Protein AF-A0A139HT72-F1 (afdb_monomer)

Radius of gyration: 18.27 Å; Cα contacts (8 Å, |Δi|>4): 46; chains: 1; bounding box: 58×24×42 Å

InterPro domains:
  IPR036396 Cytochrome P450 superfamily [G3DSA:1.10.630.10] (9-64)
  IPR036396 Cytochrome P450 superfamily [SSF48264] (11-52)

Solvent-accessible surface area (backbone atoms only — not comparable to full-atom values): 4633 Å² total; per-residue (Å²): 144,85,82,72,78,71,81,71,67,57,69,60,49,56,54,52,53,52,50,52,52,53,49,49,52,52,46,65,72,39,30,48,78,41,69,46,88,92,62,76,83,74,72,66,45,76,51,99,92,44,81,38,74,50,92,83,64,66,73,39,71,44,71,45,81,73,88,76,79,128

Organism: NCBI:txid321146

Foldseek 3Di:
DDDDPPPPPPPVCVVVVVVVVVVVVCQVVFWDKDFDPPDDDADWDDDPPDTHGDPPGDIDTDGPPDPPDD

Secondary structure (DSSP, 8-state):
---STTSSSSHHHHHHHHHHHHHHHHHHHHEEEEEPTTPPPPPPEEETTEEE--TT--EEEEE-TT----

Structure (mmCIF, N/CA/C/O backbone):
data_AF-A0A139HT72-F1
#
_entry.id   AF-A0A139HT72-F1
#
loop_
_atom_site.group_PDB
_atom_site.id
_atom_site.type_symbol
_atom_site.label_atom_id
_atom_site.label_alt_id
_atom_site.label_comp_id
_atom_site.label_asym_id
_atom_site.label_entity_id
_atom_site.label_seq_id
_atom_site.pdbx_PDB_ins_code
_atom_site.Cartn_x
_atom_site.Cartn_y
_atom_site.Cartn_z
_atom_site.occupancy
_atom_site.B_iso_or_equiv
_atom_site.auth_seq_id
_atom_site.auth_comp_id
_atom_site.auth_asym_id
_atom_site.auth_atom_id
_atom_site.pdbx_PDB_model_num
ATOM 1 N N . MET A 1 1 ? 33.178 5.099 -21.018 1.00 46.16 1 MET A N 1
ATOM 2 C CA . MET A 1 1 ? 32.538 3.766 -20.986 1.00 46.16 1 MET A CA 1
ATOM 3 C C . MET A 1 1 ? 31.158 3.931 -20.367 1.00 46.16 1 MET A C 1
ATOM 5 O O . MET A 1 1 ? 30.989 3.700 -19.183 1.00 46.16 1 MET A O 1
ATOM 9 N N . GLU A 1 2 ? 30.187 4.412 -21.140 1.00 51.25 2 GLU A N 1
ATOM 10 C CA . GLU A 1 2 ? 28.883 4.813 -20.600 1.00 51.25 2 GLU A CA 1
ATOM 11 C C . GLU A 1 2 ? 27.847 4.606 -21.706 1.00 51.25 2 GLU A C 1
ATOM 13 O O . GLU A 1 2 ? 27.800 5.365 -22.667 1.00 51.25 2 GLU A O 1
ATOM 18 N N . GLY A 1 3 ? 27.108 3.495 -21.675 1.00 56.50 3 GLY A N 1
ATOM 19 C CA . GLY A 1 3 ? 26.169 3.212 -22.768 1.00 56.50 3 GLY A CA 1
ATOM 20 C C . GLY A 1 3 ? 25.419 1.882 -22.739 1.00 56.50 3 GLY A C 1
ATOM 21 O O . GLY A 1 3 ? 24.419 1.754 -23.437 1.00 56.50 3 GLY A O 1
ATOM 22 N N . THR A 1 4 ? 25.819 0.901 -21.925 1.00 56.69 4 THR A N 1
ATOM 23 C CA . THR A 1 4 ? 25.225 -0.453 -22.017 1.00 56.69 4 THR A CA 1
ATOM 24 C C . THR A 1 4 ? 24.127 -0.738 -20.981 1.00 56.69 4 THR A C 1
ATOM 26 O O . THR A 1 4 ? 23.286 -1.605 -21.206 1.00 56.69 4 THR A O 1
ATOM 29 N N . LEU A 1 5 ? 24.043 0.016 -19.878 1.00 56.03 5 LEU A N 1
ATOM 30 C CA . LEU A 1 5 ? 23.095 -0.273 -18.783 1.00 56.03 5 LEU A CA 1
ATOM 31 C C . LEU A 1 5 ? 21.625 0.068 -19.089 1.00 56.03 5 LEU A C 1
ATOM 33 O O . LEU A 1 5 ? 20.723 -0.441 -18.427 1.00 56.03 5 LEU A O 1
ATOM 37 N N . ARG A 1 6 ? 21.346 0.888 -20.109 1.00 54.66 6 ARG A N 1
ATOM 38 C CA . ARG A 1 6 ? 19.971 1.291 -20.457 1.00 54.66 6 ARG A CA 1
ATOM 39 C C . ARG A 1 6 ? 19.217 0.264 -21.302 1.00 54.66 6 ARG A C 1
ATOM 41 O O . ARG A 1 6 ? 17.998 0.304 -21.330 1.00 54.66 6 ARG A O 1
ATOM 48 N N . LYS A 1 7 ? 19.880 -0.670 -21.987 1.00 56.62 7 LYS A N 1
ATOM 49 C CA . LYS A 1 7 ? 19.210 -1.458 -23.040 1.00 56.62 7 LYS A CA 1
ATOM 50 C C . LYS A 1 7 ? 18.261 -2.555 -22.521 1.00 56.62 7 LYS A C 1
ATOM 52 O O . LYS A 1 7 ? 17.345 -2.933 -23.238 1.00 56.62 7 LYS A O 1
ATOM 57 N N . TYR A 1 8 ? 18.425 -3.013 -21.275 1.00 58.69 8 TYR A N 1
ATOM 58 C CA . TYR A 1 8 ? 17.660 -4.144 -20.713 1.00 58.69 8 TYR A CA 1
ATOM 59 C C . TYR A 1 8 ? 16.778 -3.792 -19.503 1.00 58.69 8 TYR A C 1
ATOM 61 O O . TYR A 1 8 ? 15.954 -4.599 -19.085 1.00 58.69 8 TYR A O 1
ATOM 69 N N . ALA A 1 9 ? 16.894 -2.582 -18.951 1.00 56.97 9 ALA A N 1
ATOM 70 C CA . ALA A 1 9 ? 16.218 -2.203 -17.706 1.00 56.97 9 ALA A CA 1
ATOM 71 C C . ALA A 1 9 ? 14.739 -1.788 -17.870 1.00 56.97 9 ALA A C 1
ATOM 73 O O . ALA A 1 9 ? 14.059 -1.542 -16.874 1.00 56.97 9 ALA A O 1
ATOM 74 N N . TYR A 1 10 ? 14.236 -1.678 -19.106 1.00 61.97 10 TYR A N 1
ATOM 75 C CA . TYR A 1 10 ? 12.918 -1.097 -19.391 1.00 61.97 10 TYR A CA 1
ATOM 76 C C . TYR A 1 10 ? 11.808 -2.129 -19.606 1.00 61.97 10 TYR A C 1
ATOM 78 O O . TYR A 1 10 ? 10.662 -1.826 -19.290 1.00 61.97 10 TYR A O 1
ATOM 86 N N . LEU A 1 11 ? 12.115 -3.351 -20.068 1.00 62.84 11 LEU A N 1
ATOM 87 C CA . LEU A 1 11 ? 11.073 -4.340 -20.385 1.00 62.84 11 LEU A CA 1
ATOM 88 C C . LEU A 1 11 ? 10.306 -4.790 -19.128 1.00 62.84 11 LEU A C 1
ATOM 90 O O . LEU A 1 11 ? 9.079 -4.825 -19.121 1.00 62.84 11 LEU A O 1
ATOM 94 N N . GLY A 1 12 ? 11.030 -5.048 -18.034 1.00 71.06 12 GLY A N 1
ATOM 95 C CA . GLY A 1 12 ? 10.435 -5.474 -16.764 1.00 71.06 12 GLY A CA 1
ATOM 96 C C . GLY A 1 12 ? 9.653 -4.374 -16.042 1.00 71.06 12 GLY A C 1
ATOM 97 O O . GLY A 1 12 ? 8.709 -4.675 -15.323 1.00 71.06 12 GLY A O 1
ATOM 98 N N . ARG A 1 13 ? 9.983 -3.091 -16.258 1.00 77.94 13 ARG A N 1
ATOM 99 C CA . ARG A 1 13 ? 9.302 -1.965 -15.590 1.00 77.94 13 ARG A CA 1
ATOM 100 C C . ARG A 1 13 ? 7.867 -1.775 -16.067 1.00 77.94 13 ARG A C 1
ATOM 102 O O . ARG A 1 13 ? 7.021 -1.396 -15.265 1.00 77.94 13 ARG A O 1
ATOM 109 N N . PHE A 1 14 ? 7.583 -2.044 -17.341 1.00 77.69 14 PHE A N 1
ATOM 110 C CA . PHE A 1 14 ? 6.215 -1.973 -17.859 1.00 77.69 14 PHE A CA 1
ATOM 111 C C . PHE A 1 14 ? 5.349 -3.100 -17.313 1.00 77.69 14 PHE A C 1
ATOM 113 O O . PHE A 1 14 ? 4.232 -2.854 -16.869 1.00 77.69 14 PHE A O 1
ATOM 120 N N . PHE A 1 15 ? 5.888 -4.318 -17.302 1.00 82.31 15 PHE A N 1
ATOM 121 C CA . PHE A 1 15 ? 5.191 -5.472 -16.757 1.00 82.31 15 PHE A CA 1
ATOM 122 C C . PHE A 1 15 ? 4.945 -5.308 -15.252 1.00 82.31 15 PHE A C 1
ATOM 124 O O . PHE A 1 15 ? 3.793 -5.264 -14.832 1.00 82.31 15 PHE A O 1
ATOM 131 N N . ALA A 1 16 ? 5.998 -5.044 -14.471 1.00 87.19 16 ALA A N 1
ATOM 132 C CA . ALA A 1 16 ? 5.886 -4.796 -13.034 1.00 87.19 16 ALA A CA 1
ATOM 133 C C . ALA A 1 16 ? 4.976 -3.597 -12.724 1.00 87.19 16 ALA A C 1
ATOM 135 O O . ALA A 1 16 ? 4.158 -3.653 -11.813 1.00 87.19 16 ALA A O 1
ATOM 136 N N . GLY A 1 17 ? 5.066 -2.515 -13.503 1.00 87.44 17 GLY A N 1
ATOM 137 C CA . GLY A 1 17 ? 4.214 -1.342 -13.323 1.00 87.44 17 GLY A CA 1
ATOM 138 C C . GLY A 1 17 ? 2.733 -1.639 -13.559 1.00 87.44 17 GLY A C 1
ATOM 139 O O . GLY A 1 17 ? 1.886 -1.116 -12.838 1.00 87.44 17 GLY A O 1
ATOM 140 N N . ASN A 1 18 ? 2.406 -2.480 -14.541 1.00 89.31 18 ASN A N 1
ATOM 141 C CA . ASN A 1 18 ? 1.027 -2.887 -14.805 1.00 89.31 18 ASN A CA 1
ATOM 142 C C . ASN A 1 18 ? 0.516 -3.867 -13.745 1.00 89.31 18 ASN A C 1
ATOM 144 O O . ASN A 1 18 ? -0.605 -3.704 -13.267 1.00 89.31 18 ASN A O 1
ATOM 148 N 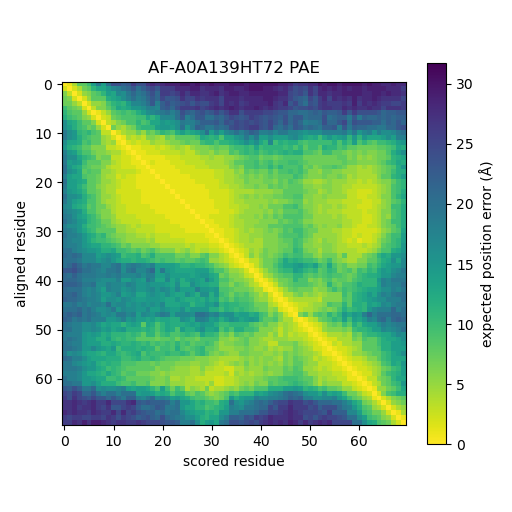N . GLU A 1 19 ? 1.338 -4.826 -13.325 1.00 91.88 19 GLU A N 1
ATOM 149 C CA . GLU A 1 19 ? 0.980 -5.766 -12.261 1.00 91.88 19 GLU A CA 1
ATOM 150 C C . GLU A 1 19 ? 0.742 -5.061 -10.926 1.00 91.88 19 GLU A C 1
ATOM 152 O O . GLU A 1 19 ? -0.271 -5.318 -10.282 1.00 91.88 19 GLU A O 1
ATOM 157 N N . ILE A 1 20 ? 1.604 -4.113 -10.540 1.00 93.38 20 ILE A N 1
ATOM 158 C CA . ILE A 1 20 ? 1.431 -3.319 -9.313 1.00 93.38 20 ILE A CA 1
ATOM 159 C C . ILE A 1 20 ? 0.112 -2.544 -9.353 1.00 93.38 20 ILE A C 1
ATOM 161 O O . ILE A 1 20 ? -0.604 -2.503 -8.356 1.00 93.38 20 ILE A O 1
ATOM 165 N N . LYS A 1 21 ? -0.242 -1.954 -10.501 1.00 92.62 21 LYS A N 1
ATOM 166 C CA . LYS A 1 21 ? -1.517 -1.237 -10.655 1.00 92.62 21 LYS A CA 1
ATOM 167 C C . LYS A 1 21 ? -2.712 -2.176 -10.517 1.00 92.62 21 LYS A C 1
ATOM 169 O O . LYS A 1 21 ? -3.644 -1.854 -9.790 1.00 92.62 21 LYS A O 1
ATOM 174 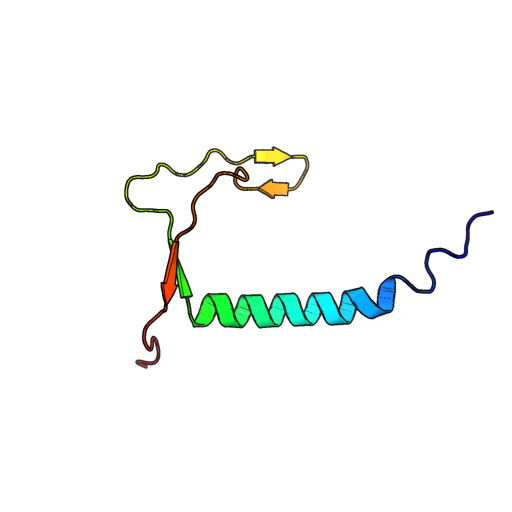N N . ILE A 1 22 ? -2.681 -3.334 -11.178 1.00 94.62 22 ILE A N 1
ATOM 175 C CA . ILE A 1 22 ? -3.757 -4.333 -11.095 1.00 94.62 22 ILE A CA 1
ATOM 176 C C . ILE A 1 22 ? -3.895 -4.845 -9.659 1.00 94.62 22 ILE A C 1
ATOM 178 O O . ILE A 1 22 ? -5.005 -4.892 -9.128 1.00 94.62 22 ILE A O 1
ATOM 182 N N . LEU A 1 23 ? -2.776 -5.173 -9.011 1.00 94.44 23 LEU A N 1
ATOM 183 C CA . LEU A 1 23 ? -2.745 -5.596 -7.617 1.00 94.44 23 LEU A CA 1
ATOM 184 C C . LEU A 1 23 ? -3.340 -4.518 -6.710 1.00 94.44 23 LEU A C 1
ATOM 186 O O . LEU A 1 23 ? -4.195 -4.828 -5.886 1.00 94.44 23 LEU A O 1
ATOM 190 N N . LEU A 1 24 ? -2.957 -3.254 -6.903 1.00 93.44 24 LEU A N 1
ATOM 191 C CA . LEU A 1 24 ? -3.504 -2.132 -6.147 1.00 93.44 24 LEU A CA 1
ATOM 192 C C . LEU A 1 24 ? -5.021 -2.007 -6.341 1.00 93.44 24 LEU A C 1
ATOM 194 O O . LEU A 1 24 ? -5.743 -1.854 -5.361 1.00 93.44 24 LEU A O 1
ATOM 198 N N . CYS A 1 25 ? -5.530 -2.136 -7.569 1.00 93.75 25 CYS A N 1
ATOM 199 C CA . CYS A 1 25 ? -6.973 -2.133 -7.821 1.00 93.75 25 CYS A CA 1
ATOM 200 C C . CYS A 1 25 ? -7.688 -3.278 -7.090 1.00 93.75 25 CYS A C 1
ATOM 202 O O . CYS A 1 25 ? -8.727 -3.055 -6.473 1.00 93.75 25 CYS A O 1
ATOM 204 N N . ILE A 1 26 ? -7.135 -4.494 -7.123 1.00 92.38 26 ILE A N 1
ATOM 205 C CA . ILE A 1 26 ? -7.710 -5.651 -6.420 1.00 92.38 26 ILE A CA 1
ATOM 206 C C . ILE A 1 26 ? -7.715 -5.409 -4.911 1.00 92.38 26 ILE A C 1
ATOM 208 O O . ILE A 1 26 ? -8.719 -5.678 -4.253 1.00 92.38 26 ILE A O 1
ATOM 212 N N . LEU A 1 27 ? -6.617 -4.883 -4.373 1.00 90.31 27 LEU A N 1
ATOM 213 C CA . LEU A 1 27 ? -6.498 -4.558 -2.961 1.00 90.31 27 LEU A CA 1
ATOM 214 C C . LEU A 1 27 ? -7.552 -3.525 -2.543 1.00 90.31 27 LEU A C 1
ATOM 216 O O . LEU A 1 27 ? -8.282 -3.772 -1.592 1.00 90.31 27 LEU A O 1
ATOM 220 N N . LEU A 1 28 ? -7.708 -2.434 -3.295 1.00 89.56 28 LEU A N 1
ATOM 221 C CA . LEU A 1 28 ? -8.686 -1.379 -2.998 1.00 89.56 28 LEU A CA 1
ATOM 222 C C . LEU A 1 28 ? -10.148 -1.828 -3.151 1.00 89.56 28 LEU A C 1
ATOM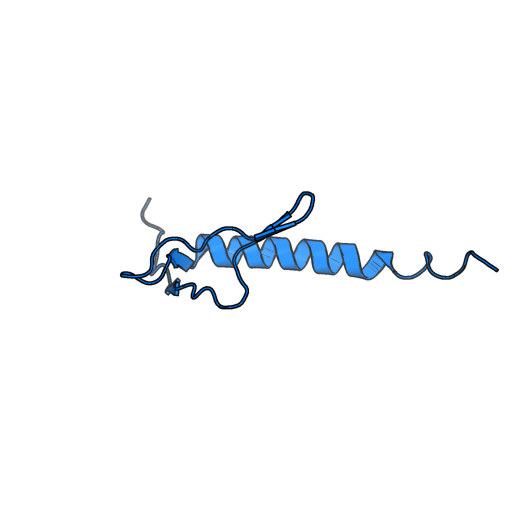 224 O O . LEU A 1 28 ? -11.021 -1.317 -2.459 1.00 89.56 28 LEU A O 1
ATOM 228 N N . LEU A 1 29 ? -10.437 -2.762 -4.061 1.00 89.69 29 LEU A N 1
ATOM 229 C CA . LEU A 1 29 ? -11.800 -3.269 -4.266 1.00 89.69 29 LEU A CA 1
ATOM 230 C C . LEU A 1 29 ? -12.197 -4.340 -3.248 1.00 89.69 29 LEU A C 1
ATOM 232 O O . LEU A 1 29 ? -13.386 -4.535 -2.994 1.00 89.69 29 LEU A O 1
ATOM 236 N N . ARG A 1 30 ? -11.223 -5.086 -2.716 1.00 87.75 30 ARG A N 1
ATOM 237 C CA . ARG A 1 30 ? -11.483 -6.260 -1.870 1.00 87.75 30 ARG A CA 1
ATOM 238 C C . ARG A 1 30 ? -11.128 -6.061 -0.410 1.00 87.75 30 ARG A C 1
ATOM 240 O O . ARG A 1 30 ? -11.545 -6.891 0.393 1.00 87.75 30 ARG A O 1
ATOM 247 N N . TYR A 1 31 ? -10.381 -5.019 -0.069 1.00 89.06 31 TYR A N 1
ATOM 248 C CA . TYR A 1 31 ? -9.939 -4.764 1.292 1.00 89.06 31 TYR A CA 1
ATOM 249 C C . TYR A 1 31 ? -10.230 -3.325 1.689 1.00 89.06 31 TYR A C 1
ATOM 251 O O . TYR A 1 31 ? -9.946 -2.389 0.944 1.00 89.06 31 TYR A O 1
ATOM 259 N N . ASP A 1 32 ? -10.756 -3.163 2.897 1.00 86.38 32 ASP A N 1
ATOM 260 C CA . ASP A 1 32 ? -10.795 -1.875 3.569 1.00 86.38 32 ASP A CA 1
ATOM 261 C C . ASP A 1 32 ? -9.508 -1.735 4.387 1.00 86.38 32 ASP A C 1
ATOM 263 O O . ASP A 1 32 ? -9.240 -2.514 5.307 1.00 86.38 32 ASP A O 1
ATOM 267 N N . PHE A 1 33 ? -8.700 -0.735 4.039 1.00 85.69 33 PHE A N 1
ATOM 268 C CA . PHE A 1 33 ? -7.492 -0.393 4.780 1.00 85.69 33 PHE A CA 1
ATOM 269 C C . PHE A 1 33 ? -7.836 0.579 5.902 1.00 85.69 33 PHE A C 1
ATOM 271 O O . PHE A 1 33 ? -8.391 1.654 5.661 1.00 85.69 33 PHE A O 1
ATOM 278 N N . ARG A 1 34 ? -7.504 0.210 7.137 1.00 82.12 34 ARG A N 1
ATOM 279 C CA . ARG A 1 34 ? -7.700 1.047 8.322 1.00 82.12 34 ARG A CA 1
ATOM 280 C C . ARG A 1 34 ? -6.437 1.056 9.163 1.00 82.12 34 ARG A C 1
ATOM 282 O O . ARG A 1 34 ? -5.669 0.096 9.190 1.00 82.12 34 ARG A O 1
ATOM 289 N N . ILE A 1 35 ? -6.231 2.160 9.863 1.00 80.25 35 ILE A N 1
ATOM 290 C CA . ILE A 1 35 ? -5.238 2.211 10.932 1.00 80.25 35 ILE A CA 1
ATOM 291 C C . ILE A 1 35 ? -5.800 1.407 12.101 1.00 80.25 35 ILE A C 1
ATOM 293 O O . ILE A 1 35 ? -7.004 1.457 12.360 1.00 80.25 35 ILE A O 1
ATOM 297 N N . GLU A 1 36 ? -4.942 0.642 12.773 1.00 77.44 36 GLU A N 1
ATOM 298 C CA . GLU A 1 36 ? -5.340 -0.151 13.934 1.00 77.44 36 GLU A CA 1
ATOM 299 C C . GLU A 1 36 ? -6.088 0.726 14.959 1.00 77.44 36 GLU A C 1
ATOM 301 O O . GLU A 1 36 ? -5.548 1.757 15.383 1.00 77.44 36 GLU A O 1
ATOM 306 N N . PRO A 1 37 ? -7.327 0.360 15.348 1.00 72.50 37 PRO A N 1
ATOM 307 C CA . PRO A 1 37 ? -8.135 1.165 16.252 1.00 72.50 37 PRO A CA 1
ATOM 308 C C . PRO A 1 37 ? -7.416 1.321 17.593 1.00 72.50 37 PRO A C 1
ATOM 310 O O . PRO A 1 37 ? -7.020 0.340 18.214 1.00 72.50 37 PRO A O 1
ATOM 313 N N . GLY A 1 38 ? -7.237 2.570 18.027 1.00 73.19 38 GLY A N 1
ATOM 314 C CA . GLY A 1 38 ? -6.439 2.918 19.209 1.00 73.19 38 GLY A CA 1
ATOM 315 C C . GLY A 1 38 ? -5.021 3.407 18.897 1.00 73.19 38 GLY A C 1
ATOM 316 O O . GLY A 1 38 ? -4.334 3.859 19.809 1.00 73.19 38 GLY A O 1
ATOM 317 N N . THR A 1 39 ? -4.598 3.389 17.629 1.00 72.38 39 THR A N 1
ATOM 318 C CA . THR A 1 39 ? -3.311 3.957 17.199 1.00 72.38 39 THR A CA 1
ATOM 319 C C . THR A 1 39 ? -3.509 5.390 16.705 1.00 72.38 39 THR A C 1
ATOM 321 O O . THR A 1 39 ? -4.414 5.663 15.916 1.00 72.38 39 THR A O 1
ATOM 324 N N . THR A 1 40 ? -2.665 6.322 17.152 1.00 69.62 40 THR A N 1
ATOM 325 C CA . THR A 1 40 ? -2.603 7.675 16.580 1.00 69.62 40 THR A CA 1
ATOM 326 C C . THR A 1 40 ? -2.034 7.620 15.164 1.00 69.62 40 THR A C 1
ATOM 328 O O . THR A 1 40 ? -1.188 6.773 14.874 1.00 69.62 40 THR A O 1
ATOM 331 N N . LEU A 1 41 ? -2.490 8.515 14.278 1.00 70.62 41 LEU A N 1
ATOM 332 C CA . LEU A 1 41 ? -1.951 8.629 12.919 1.00 70.62 41 LEU A CA 1
ATOM 333 C C . LEU A 1 41 ? -0.417 8.768 13.009 1.00 70.62 41 LEU A C 1
ATOM 335 O O . LEU A 1 41 ? 0.043 9.659 13.727 1.00 70.62 41 LEU A O 1
ATOM 339 N N . PRO A 1 42 ? 0.369 7.888 12.360 1.00 69.69 42 PRO A N 1
ATOM 340 C CA . PRO A 1 42 ? 1.822 7.969 12.426 1.00 69.69 42 PRO A CA 1
ATOM 341 C C . PRO A 1 42 ? 2.299 9.310 11.869 1.00 69.69 42 PRO A C 1
ATOM 343 O O . PRO A 1 42 ? 1.781 9.769 10.851 1.00 69.69 42 PRO A O 1
ATOM 346 N N . GLU A 1 43 ? 3.295 9.916 12.512 1.00 75.81 43 GLU A N 1
ATOM 347 C CA . GLU A 1 43 ? 3.967 11.096 11.971 1.00 75.81 43 GLU A CA 1
ATOM 348 C C . GLU A 1 43 ? 4.565 10.741 10.603 1.00 75.81 43 GLU A C 1
ATOM 350 O O . GLU A 1 43 ? 5.251 9.725 10.457 1.00 75.81 43 GLU A O 1
ATOM 355 N N . HIS A 1 44 ? 4.237 11.530 9.581 1.00 75.62 44 HIS A N 1
ATOM 356 C CA . HIS A 1 44 ? 4.710 11.276 8.229 1.00 75.62 44 HIS A CA 1
ATOM 357 C C . HIS A 1 44 ? 6.224 11.473 8.161 1.00 75.62 44 HIS A C 1
ATOM 359 O O . HIS A 1 44 ? 6.753 12.492 8.597 1.00 75.62 44 HIS A O 1
ATOM 365 N N . LEU A 1 45 ? 6.921 10.508 7.565 1.00 72.25 45 LEU A N 1
ATOM 366 C CA . LEU A 1 45 ? 8.307 10.697 7.178 1.00 72.25 45 LEU A CA 1
ATOM 367 C C . LEU A 1 45 ? 8.315 11.436 5.840 1.00 72.25 45 LEU A C 1
ATOM 369 O O . LEU A 1 45 ? 8.101 10.832 4.784 1.00 72.25 45 LEU A O 1
ATOM 373 N N . GLU A 1 46 ? 8.536 12.744 5.903 1.00 73.50 46 GLU A N 1
ATOM 374 C CA . GLU A 1 46 ? 8.777 13.568 4.724 1.00 73.50 46 GLU A CA 1
ATOM 375 C C . GLU A 1 46 ? 10.252 13.461 4.329 1.00 73.50 46 GLU A C 1
ATOM 377 O O . GLU A 1 46 ? 11.152 13.840 5.080 1.00 73.50 46 GLU A O 1
ATOM 382 N N . PHE A 1 47 ? 10.512 12.914 3.143 1.00 73.00 47 PHE A N 1
ATOM 383 C CA . PHE A 1 47 ? 11.846 12.893 2.552 1.00 73.00 47 PHE A CA 1
ATOM 384 C C . PHE A 1 47 ? 11.766 13.377 1.109 1.00 73.00 47 PHE A C 1
ATOM 386 O O . PHE A 1 47 ? 11.150 12.725 0.260 1.00 73.00 47 PHE A O 1
ATOM 393 N N . GLU A 1 48 ? 12.393 14.523 0.844 1.00 79.62 48 GLU A N 1
ATOM 394 C CA . GLU A 1 48 ? 12.341 15.242 -0.433 1.00 79.62 48 GLU A CA 1
ATOM 395 C C . GLU A 1 48 ? 10.900 15.473 -0.921 1.00 79.62 48 GLU A C 1
ATOM 397 O O . GLU A 1 48 ? 10.219 16.374 -0.448 1.00 79.62 48 GLU A O 1
ATOM 402 N N . SER A 1 49 ? 10.435 14.660 -1.872 1.00 76.31 49 SER A N 1
ATOM 403 C CA . SER A 1 49 ? 9.091 14.719 -2.466 1.00 76.31 49 SER A CA 1
ATOM 404 C C . SER A 1 49 ? 8.220 13.513 -2.098 1.00 76.31 49 SER A C 1
ATOM 406 O O . SER A 1 49 ? 7.126 13.346 -2.636 1.00 76.31 49 SER A O 1
ATOM 408 N N . SER A 1 50 ? 8.703 12.655 -1.198 1.00 73.62 50 SER A N 1
ATOM 409 C CA . SER A 1 50 ? 8.005 11.453 -0.757 1.00 73.62 50 SER A CA 1
ATOM 410 C C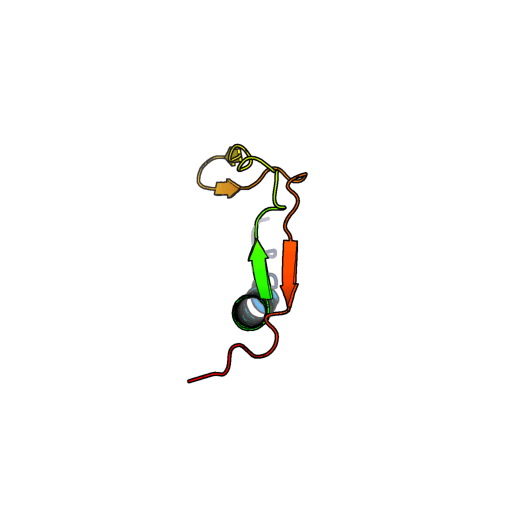 . SER A 1 50 ? 7.432 11.637 0.646 1.00 73.62 50 SER A C 1
ATOM 412 O O . SER A 1 50 ? 8.149 11.971 1.588 1.00 73.62 50 SER A O 1
ATOM 414 N N . VAL A 1 51 ? 6.127 11.401 0.769 1.00 78.56 51 VAL A N 1
ATOM 415 C CA . VAL A 1 51 ? 5.422 11.316 2.049 1.00 78.56 51 VAL A CA 1
ATOM 416 C C . VAL A 1 51 ? 5.224 9.836 2.340 1.00 78.56 51 VAL A C 1
ATOM 418 O O . VAL A 1 51 ? 4.435 9.171 1.667 1.00 78.56 51 VAL A O 1
ATOM 421 N N . ASN A 1 52 ? 5.967 9.307 3.308 1.00 77.88 52 ASN 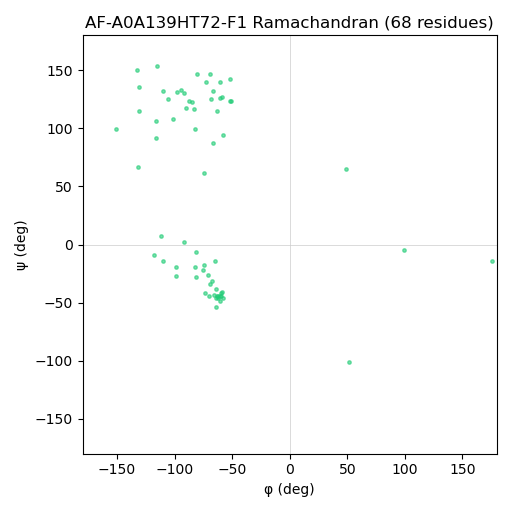A N 1
ATOM 422 C CA . ASN A 1 52 ? 5.900 7.897 3.681 1.00 77.88 52 ASN A CA 1
ATOM 423 C C . ASN A 1 52 ? 5.374 7.742 5.106 1.00 77.88 52 ASN A C 1
ATOM 425 O O . ASN A 1 52 ? 5.539 8.617 5.954 1.00 77.88 52 ASN A O 1
ATOM 429 N N . LEU A 1 53 ? 4.766 6.594 5.390 1.00 79.69 53 LEU A N 1
ATOM 430 C CA . LEU A 1 53 ? 4.549 6.181 6.771 1.00 79.69 53 LEU A CA 1
ATOM 431 C C . LEU A 1 53 ? 5.850 5.573 7.321 1.00 79.69 53 LEU A C 1
ATOM 433 O O . LEU A 1 53 ? 6.576 4.914 6.569 1.00 79.69 53 LEU A O 1
ATOM 437 N N . PRO A 1 54 ? 6.147 5.742 8.620 1.00 79.38 54 PRO A N 1
ATOM 438 C CA . PRO A 1 54 ? 7.240 5.032 9.270 1.00 79.38 54 PRO A CA 1
ATOM 439 C C . PRO A 1 54 ? 7.126 3.518 9.024 1.00 79.38 54 PRO A C 1
ATOM 441 O O . PRO A 1 54 ? 6.011 2.987 9.074 1.00 79.38 54 PRO A O 1
ATOM 444 N N . PRO A 1 55 ? 8.237 2.787 8.820 1.00 78.31 55 PRO A N 1
ATOM 445 C CA . PRO A 1 55 ? 8.211 1.365 8.448 1.00 78.31 55 PRO A CA 1
ATOM 446 C C . PRO A 1 55 ? 7.617 0.445 9.528 1.00 78.31 55 PRO A C 1
ATOM 448 O O . PRO A 1 55 ? 7.287 -0.703 9.251 1.00 78.31 55 PRO A O 1
ATOM 451 N N . TYR A 1 56 ? 7.460 0.945 10.755 1.00 80.00 56 TYR A N 1
ATOM 452 C CA . TYR A 1 56 ? 6.858 0.239 11.892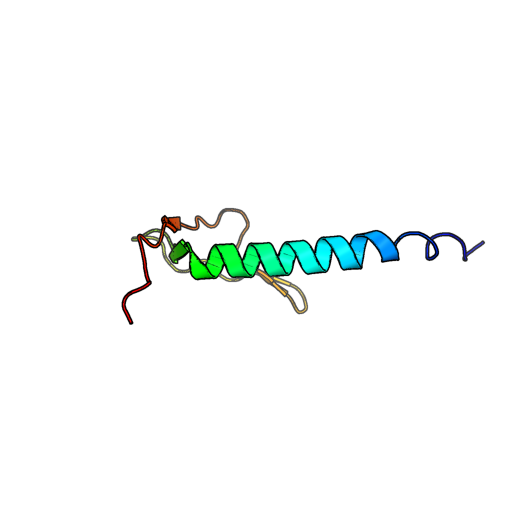 1.00 80.00 56 TYR A CA 1
ATOM 453 C C . TYR A 1 56 ? 5.344 0.488 12.016 1.00 80.00 56 TYR A C 1
ATOM 455 O O . TYR A 1 56 ? 4.719 0.021 12.970 1.00 80.00 56 TYR A O 1
ATOM 463 N N . SER A 1 57 ? 4.754 1.252 11.090 1.00 80.44 57 SER A N 1
ATOM 464 C CA . SER A 1 57 ? 3.327 1.578 11.107 1.00 80.44 57 SER A CA 1
ATOM 465 C C . SER A 1 57 ? 2.499 0.331 10.834 1.00 80.44 57 SER A C 1
ATOM 467 O O . SER A 1 57 ? 2.671 -0.338 9.814 1.00 80.44 57 SER A O 1
ATOM 469 N N . LYS A 1 58 ? 1.573 0.025 11.740 1.00 80.75 58 LYS A N 1
ATOM 470 C CA . LYS A 1 58 ? 0.664 -1.108 11.586 1.00 80.75 58 LYS A CA 1
ATOM 471 C C . LYS A 1 58 ? -0.544 -0.695 10.755 1.00 80.75 58 LYS A C 1
ATOM 473 O O . LYS A 1 58 ? -1.266 0.234 11.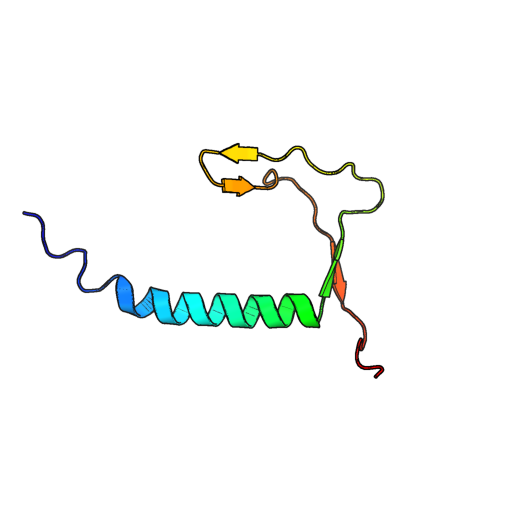113 1.00 80.75 58 LYS A O 1
ATOM 478 N N . LEU A 1 59 ? -0.763 -1.410 9.657 1.00 81.94 59 LEU A N 1
ATOM 479 C CA . LEU A 1 59 ? -1.930 -1.262 8.797 1.00 81.94 59 LEU A CA 1
ATOM 480 C C . LEU A 1 59 ? -2.809 -2.501 8.937 1.00 81.94 59 LEU A C 1
ATOM 482 O O . LEU A 1 59 ? -2.319 -3.627 8.845 1.00 81.94 59 LEU A O 1
ATOM 486 N N . GLN A 1 60 ? -4.105 -2.295 9.135 1.00 84.50 60 GLN A N 1
ATOM 487 C CA . GLN A 1 60 ? -5.090 -3.366 9.107 1.00 84.50 60 GLN A CA 1
ATOM 488 C C . GLN A 1 60 ? -5.758 -3.395 7.734 1.00 84.50 60 GLN A C 1
ATOM 490 O O . GLN A 1 60 ? -6.184 -2.361 7.221 1.00 84.50 60 GLN A O 1
ATOM 495 N N . ALA A 1 61 ? -5.840 -4.585 7.143 1.00 85.06 61 ALA A N 1
ATOM 496 C CA . ALA A 1 61 ? -6.593 -4.839 5.923 1.00 85.06 61 ALA A CA 1
ATOM 497 C C . ALA A 1 61 ? -7.719 -5.816 6.260 1.00 85.06 61 ALA A C 1
ATOM 499 O O . ALA A 1 61 ? -7.478 -7.002 6.496 1.00 85.06 61 ALA A O 1
ATOM 500 N N . GLU A 1 62 ? -8.946 -5.311 6.315 1.00 83.12 62 GLU A N 1
ATOM 501 C CA . GLU A 1 62 ? -10.132 -6.134 6.526 1.00 83.12 62 GLU A CA 1
ATOM 502 C C . GLU A 1 62 ? -10.688 -6.540 5.160 1.00 83.12 62 GLU A C 1
ATOM 504 O O . GLU A 1 62 ? -10.848 -5.699 4.276 1.00 83.12 62 GLU A O 1
ATOM 509 N N . GLY A 1 63 ? -10.964 -7.830 4.955 1.00 81.19 63 GLY A N 1
ATOM 510 C CA . GLY A 1 63 ? -11.602 -8.285 3.724 1.00 81.19 63 GLY A CA 1
ATOM 511 C C . GLY A 1 63 ? -12.995 -7.672 3.616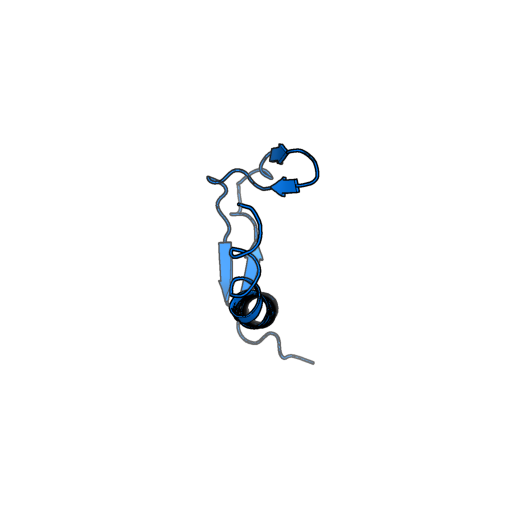 1.00 81.19 63 GLY A C 1
ATOM 512 O O . GLY A 1 63 ? -13.867 -7.993 4.420 1.00 81.19 63 GLY A O 1
ATOM 513 N N . ALA A 1 64 ? -13.215 -6.821 2.615 1.00 68.38 64 ALA A N 1
ATOM 514 C CA . ALA A 1 64 ? -14.513 -6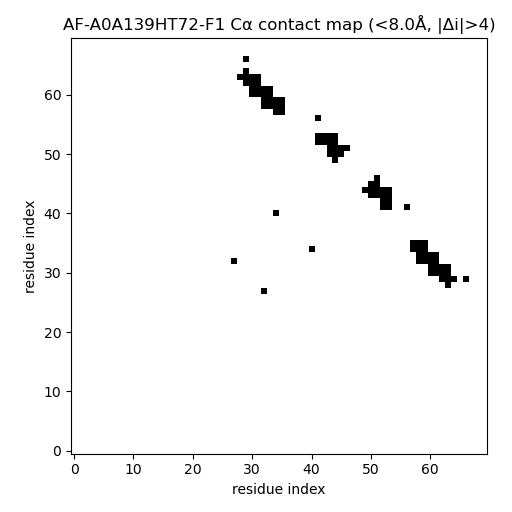.240 2.309 1.00 68.38 64 ALA A CA 1
ATOM 515 C C . ALA A 1 64 ? -15.444 -7.364 1.835 1.00 68.38 64 ALA A C 1
ATOM 517 O O . ALA A 1 64 ? -15.533 -7.694 0.647 1.00 68.38 64 ALA A O 1
ATOM 518 N N . GLY A 1 65 ? -16.101 -8.017 2.793 1.00 64.19 65 GLY A N 1
ATOM 519 C CA . GLY A 1 65 ? -17.080 -9.066 2.565 1.00 64.19 65 GLY A CA 1
ATOM 520 C C . GLY A 1 65 ? -18.212 -8.536 1.695 1.00 64.19 65 GLY A C 1
ATOM 521 O O . GLY A 1 65 ? -19.154 -7.941 2.197 1.00 64.19 65 GLY A O 1
ATOM 522 N N . ARG A 1 66 ? -18.102 -8.751 0.379 1.00 63.91 66 ARG A N 1
ATOM 523 C CA . ARG A 1 66 ? -19.110 -8.418 -0.638 1.00 63.91 66 ARG A CA 1
ATOM 524 C C . ARG A 1 66 ? -19.646 -6.984 -0.527 1.00 63.91 66 ARG A C 1
ATOM 526 O O . ARG A 1 66 ? -20.845 -6.774 -0.383 1.00 63.91 66 ARG A O 1
ATOM 533 N N . ARG A 1 67 ? -18.783 -5.986 -0.743 1.00 57.03 67 ARG A N 1
ATOM 534 C CA . ARG A 1 67 ? -19.226 -4.645 -1.171 1.00 57.03 67 ARG A CA 1
ATOM 535 C C . ARG A 1 67 ? -19.643 -4.681 -2.656 1.00 57.03 67 ARG A C 1
ATOM 537 O O . ARG A 1 67 ? -19.031 -4.065 -3.516 1.00 57.03 67 ARG A O 1
ATOM 544 N N . LEU A 1 68 ? -20.662 -5.483 -2.952 1.00 56.09 68 LEU A N 1
ATOM 545 C CA . LEU A 1 68 ? -21.455 -5.455 -4.181 1.00 56.09 68 LEU A CA 1
ATOM 546 C C . LEU A 1 68 ? -22.922 -5.493 -3.744 1.00 56.09 68 LEU A C 1
ATOM 548 O O . LEU A 1 68 ? -23.618 -6.487 -3.913 1.00 56.09 68 LEU A O 1
ATOM 552 N N . MET A 1 69 ? -23.346 -4.419 -3.089 1.00 46.03 69 MET A N 1
ATOM 553 C CA . MET A 1 69 ? -24.746 -4.020 -3.029 1.00 46.03 69 MET A CA 1
ATOM 554 C C . MET A 1 69 ? -24.797 -2.667 -3.729 1.00 46.03 69 MET A C 1
ATOM 556 O O . MET A 1 69 ? -24.487 -1.640 -3.128 1.00 46.03 69 MET A O 1
ATOM 560 N N . TRP A 1 70 ? -25.051 -2.717 -5.034 1.00 52.56 70 TRP A N 1
ATOM 561 C CA . TRP A 1 70 ? -25.822 -1.676 -5.699 1.00 52.56 70 TRP A CA 1
ATOM 562 C C . TRP A 1 70 ? -27.275 -2.129 -5.651 1.00 52.56 70 TRP A C 1
ATOM 564 O O . TRP A 1 70 ? -27.489 -3.347 -5.868 1.00 52.56 70 TRP A O 1
#

Mean predicted aligned error: 11.3 Å

Sequence (70 aa):
MEGTLRKYAYLGRFFAGNEIKILLCILLLRYDFRIEPGTTLPEHLEFESSVNLPPYSKLQAEGAGRRLMW

pLDDT: mean 75.47, std 12.9, range [46.03, 94.62]